Protein AF-A0AB39BWI2-F1 (afdb_monomer_lite)

InterPro domains:
  IPR058676 YuzK [PF26149]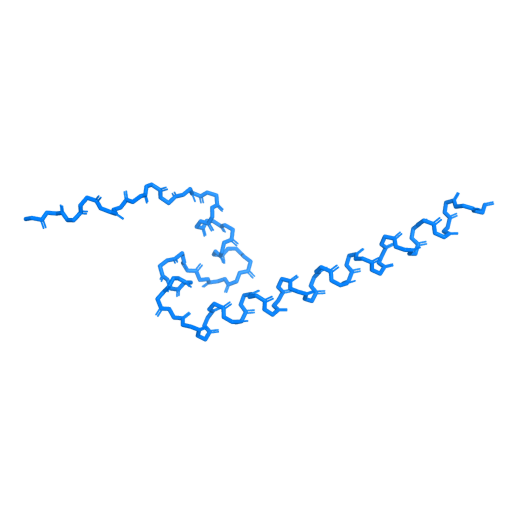 (13-57)

Structure (mmCIF, N/CA/C/O backbone):
data_AF-A0AB39BWI2-F1
#
_entry.id   AF-A0AB39BWI2-F1
#
loop_
_atom_site.group_PDB
_atom_site.id
_atom_site.type_symbol
_atom_site.label_atom_id
_atom_site.label_alt_id
_atom_site.label_comp_id
_atom_site.label_asym_id
_atom_site.label_entity_id
_atom_site.label_seq_id
_atom_site.pdbx_PDB_ins_code
_atom_site.Cartn_x
_atom_site.Cartn_y
_atom_site.Cartn_z
_atom_site.occupancy
_atom_site.B_iso_or_equiv
_atom_site.auth_seq_id
_atom_site.auth_comp_id
_atom_site.auth_asym_id
_atom_site.auth_atom_id
_atom_site.pdbx_PDB_model_num
ATOM 1 N N . MET A 1 1 ? 22.044 15.259 -25.814 1.00 37.91 1 MET A N 1
ATOM 2 C CA . MET A 1 1 ? 21.065 16.059 -25.052 1.00 37.91 1 MET A CA 1
ATOM 3 C C . MET A 1 1 ? 20.429 15.132 -24.031 1.00 37.91 1 MET A C 1
ATOM 5 O O . MET A 1 1 ? 19.503 14.414 -24.372 1.00 37.91 1 MET A O 1
ATOM 9 N N . THR A 1 2 ? 20.997 15.035 -22.832 1.00 39.41 2 THR A N 1
ATOM 10 C CA . THR A 1 2 ? 20.389 14.279 -21.730 1.00 39.41 2 THR A CA 1
ATOM 11 C C . THR A 1 2 ? 19.367 15.188 -21.060 1.00 39.41 2 THR A C 1
ATOM 13 O O . THR A 1 2 ? 19.704 16.288 -20.615 1.00 39.41 2 THR A O 1
ATOM 16 N N . ASN A 1 3 ? 18.099 14.778 -21.088 1.00 46.44 3 ASN A N 1
ATOM 17 C CA . ASN A 1 3 ? 17.009 15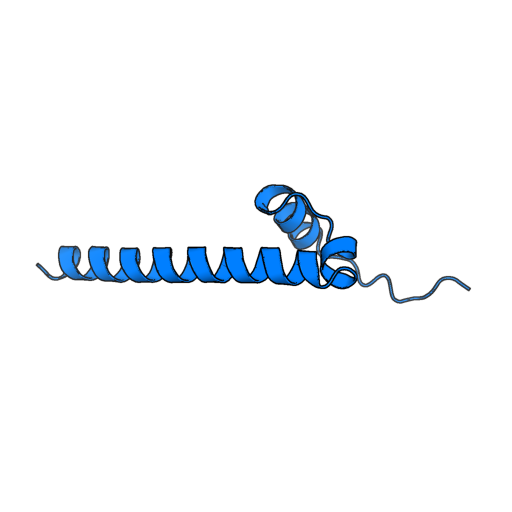.503 -20.447 1.00 46.44 3 ASN A CA 1
ATOM 18 C C . ASN A 1 3 ? 17.309 15.628 -18.949 1.00 46.44 3 ASN A C 1
ATOM 20 O O . ASN A 1 3 ? 17.333 14.633 -18.233 1.00 46.44 3 ASN A O 1
ATOM 24 N N . LYS A 1 4 ? 17.527 16.860 -18.481 1.00 44.66 4 LYS A N 1
ATOM 25 C CA . LYS A 1 4 ? 17.722 17.224 -17.068 1.00 44.66 4 LYS A CA 1
ATOM 26 C C . LYS A 1 4 ? 16.403 17.164 -16.278 1.00 44.66 4 LYS A C 1
ATOM 28 O O . LYS A 1 4 ? 16.032 18.139 -15.641 1.00 44.66 4 LYS A O 1
ATOM 33 N N . ASN A 1 5 ? 15.682 16.051 -16.377 1.00 51.69 5 ASN A N 1
ATOM 34 C CA . ASN A 1 5 ? 14.456 15.777 -15.620 1.00 51.69 5 ASN A CA 1
AT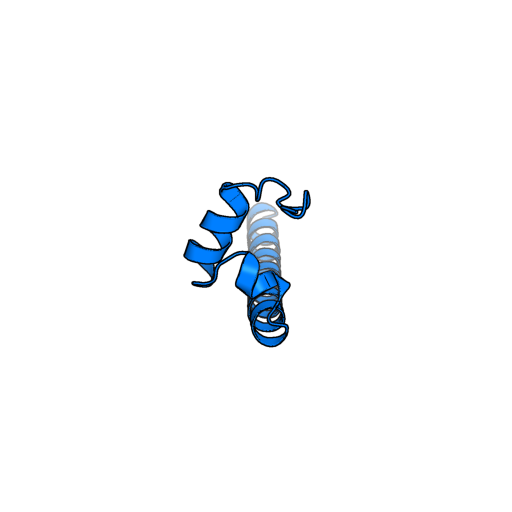OM 35 C C . ASN A 1 5 ? 14.467 14.374 -14.992 1.00 51.69 5 ASN A C 1
ATOM 37 O O . ASN A 1 5 ? 13.425 13.868 -14.590 1.00 51.69 5 ASN A O 1
ATOM 41 N N . GLU A 1 6 ? 15.641 13.759 -14.837 1.00 52.44 6 GLU A N 1
ATOM 42 C CA . GLU A 1 6 ? 15.850 12.796 -13.754 1.00 52.44 6 GLU A CA 1
ATOM 43 C C . GLU A 1 6 ? 15.851 13.598 -12.445 1.00 52.44 6 GLU A C 1
ATOM 45 O O . GLU A 1 6 ? 16.895 13.923 -11.888 1.00 52.44 6 GLU A O 1
ATOM 50 N N . GLN A 1 7 ? 14.666 14.025 -11.993 1.00 57.59 7 GLN A N 1
ATOM 51 C CA . GLN A 1 7 ? 14.492 14.352 -10.582 1.00 57.59 7 GLN A CA 1
ATOM 52 C C . GLN A 1 7 ? 14.962 13.114 -9.828 1.00 57.59 7 GLN A C 1
ATOM 54 O O . GLN A 1 7 ? 14.466 12.029 -10.131 1.00 57.59 7 GLN A O 1
ATOM 59 N N . GLU A 1 8 ? 15.938 13.262 -8.927 1.00 60.03 8 GLU A N 1
ATOM 60 C CA . GLU A 1 8 ? 16.363 12.188 -8.030 1.00 60.03 8 GLU A CA 1
ATOM 61 C C . GLU A 1 8 ? 15.106 11.530 -7.470 1.00 60.03 8 GLU A C 1
ATOM 63 O O . GLU A 1 8 ? 14.389 12.120 -6.660 1.00 60.03 8 GLU A O 1
ATOM 68 N N . ILE A 1 9 ? 14.790 10.337 -7.979 1.00 66.00 9 ILE A N 1
ATOM 69 C CA . ILE A 1 9 ? 13.674 9.559 -7.471 1.00 66.00 9 ILE A CA 1
ATOM 70 C C . ILE A 1 9 ? 14.077 9.269 -6.037 1.00 66.00 9 ILE A C 1
ATOM 72 O O . ILE A 1 9 ? 15.134 8.659 -5.839 1.00 66.00 9 ILE A O 1
ATOM 76 N N . PRO A 1 10 ? 13.295 9.704 -5.033 1.00 80.25 10 PRO A N 1
ATOM 77 C CA . PRO A 1 10 ? 13.609 9.347 -3.668 1.00 80.25 10 PRO A CA 1
ATOM 78 C C . PRO A 1 10 ? 13.684 7.826 -3.632 1.00 80.25 10 PRO A C 1
ATOM 80 O O . PRO A 1 10 ? 12.697 7.156 -3.923 1.00 80.25 10 PRO A O 1
ATOM 83 N N . GLU A 1 11 ? 14.853 7.274 -3.320 1.00 85.75 11 GLU A N 1
ATOM 84 C CA . GLU A 1 11 ? 15.099 5.826 -3.304 1.00 85.75 11 GLU A CA 1
ATOM 85 C C . GLU A 1 11 ? 14.037 5.089 -2.467 1.00 85.75 11 GLU A C 1
ATOM 87 O O . GLU A 1 11 ? 13.647 3.960 -2.752 1.00 85.75 11 GLU A O 1
ATOM 92 N N . ILE A 1 12 ? 13.516 5.787 -1.456 1.00 90.50 12 ILE A N 1
ATOM 93 C CA . ILE A 1 12 ? 12.402 5.387 -0.599 1.00 90.50 12 ILE A CA 1
ATOM 94 C C . ILE A 1 12 ? 11.124 5.109 -1.403 1.00 90.50 12 ILE A C 1
ATOM 96 O O . ILE A 1 12 ? 10.443 4.122 -1.136 1.00 90.50 12 ILE A O 1
ATOM 100 N N . LEU A 1 13 ? 10.787 5.957 -2.376 1.00 89.81 13 LEU A N 1
ATOM 101 C CA . LEU A 1 13 ? 9.594 5.807 -3.207 1.00 89.81 13 LEU A CA 1
ATOM 102 C C . LEU A 1 13 ? 9.726 4.611 -4.154 1.00 89.81 13 LEU A C 1
ATOM 104 O O . LEU A 1 13 ? 8.799 3.809 -4.232 1.00 89.81 13 LEU A O 1
ATOM 108 N N . GLU A 1 14 ? 10.881 4.457 -4.807 1.00 93.56 14 GLU A N 1
ATOM 109 C CA . GLU A 1 14 ? 11.174 3.298 -5.663 1.00 93.56 14 GLU A CA 1
ATOM 110 C C . GLU A 1 14 ? 11.075 1.993 -4.860 1.00 93.56 14 GLU A C 1
ATOM 112 O O . GLU A 1 14 ? 10.330 1.081 -5.216 1.00 93.56 14 GLU A O 1
ATOM 117 N N . LYS A 1 15 ? 11.754 1.933 -3.706 1.00 94.12 15 LYS A N 1
ATOM 118 C CA . LYS A 1 15 ? 11.706 0.776 -2.802 1.00 94.12 15 LYS A CA 1
ATOM 119 C C . LYS A 1 15 ? 10.291 0.488 -2.312 1.00 94.12 15 LYS A C 1
ATOM 121 O O . LYS A 1 15 ? 9.882 -0.669 -2.295 1.00 94.12 15 LYS A O 1
ATOM 126 N N . GLY A 1 16 ? 9.545 1.519 -1.922 1.00 93.69 16 GLY A N 1
ATOM 127 C CA . GLY A 1 16 ? 8.186 1.375 -1.407 1.00 93.69 16 GLY A CA 1
ATOM 128 C C . GLY A 1 16 ? 7.218 0.820 -2.451 1.00 93.69 16 GLY A C 1
ATOM 129 O O . GLY A 1 16 ? 6.455 -0.098 -2.145 1.00 93.69 16 GLY A O 1
ATOM 130 N N . LEU A 1 17 ? 7.278 1.330 -3.685 1.00 94.19 17 LEU A N 1
ATOM 131 C CA . LEU A 1 17 ? 6.458 0.848 -4.798 1.00 94.19 17 LEU A CA 1
ATOM 132 C C . LEU A 1 17 ? 6.822 -0.591 -5.181 1.00 94.19 17 LEU A C 1
ATOM 134 O O . LEU A 1 17 ? 5.925 -1.430 -5.292 1.00 94.19 17 LEU A O 1
ATOM 138 N N . GLN A 1 18 ? 8.115 -0.912 -5.266 1.00 95.31 18 GLN A N 1
ATOM 139 C CA . GLN A 1 18 ? 8.566 -2.264 -5.590 1.00 95.31 18 GLN A CA 1
ATOM 140 C C . GLN A 1 18 ? 8.152 -3.278 -4.515 1.00 95.31 18 GLN A C 1
ATOM 142 O O . GLN A 1 18 ? 7.679 -4.364 -4.840 1.00 95.31 18 GLN A O 1
ATOM 147 N N . GLN A 1 19 ? 8.311 -2.940 -3.232 1.00 95.19 19 GLN A N 1
ATOM 148 C CA . GLN A 1 19 ? 7.986 -3.845 -2.125 1.00 95.19 19 GLN A CA 1
ATOM 149 C C . GLN A 1 19 ? 6.478 -4.038 -1.938 1.00 95.19 19 GLN A C 1
ATOM 151 O O . GLN A 1 19 ? 6.043 -5.146 -1.636 1.00 95.19 19 GLN A O 1
ATOM 156 N N . SER A 1 20 ? 5.687 -2.976 -2.107 1.00 93.31 20 SER A N 1
ATOM 157 C CA . SER A 1 20 ? 4.250 -3.004 -1.791 1.00 93.31 20 SER A CA 1
ATOM 158 C C . SER A 1 20 ? 3.387 -3.405 -2.985 1.00 93.31 20 SER A C 1
ATOM 160 O O . SER A 1 20 ? 2.344 -4.033 -2.813 1.00 93.31 20 SER A O 1
ATOM 162 N N . HIS A 1 21 ? 3.804 -3.033 -4.196 1.00 92.88 21 HIS A N 1
ATOM 163 C CA . HIS A 1 21 ? 2.991 -3.158 -5.406 1.00 92.88 21 HIS A CA 1
ATOM 164 C C . HIS A 1 21 ? 3.723 -3.846 -6.565 1.00 92.88 21 HIS A C 1
ATOM 166 O O . HIS A 1 21 ? 3.102 -4.114 -7.589 1.00 92.88 21 HIS A O 1
ATOM 172 N N . GLY A 1 22 ? 5.013 -4.169 -6.411 1.00 94.94 22 GLY A N 1
ATOM 173 C CA . GLY A 1 22 ? 5.788 -4.897 -7.418 1.00 94.94 22 GLY A CA 1
ATOM 174 C C . GLY A 1 22 ? 6.100 -4.095 -8.680 1.00 94.94 22 GLY A C 1
ATOM 175 O O . GLY A 1 22 ? 6.414 -4.708 -9.696 1.00 94.94 22 GLY A O 1
ATOM 176 N N . ILE A 1 23 ? 5.994 -2.764 -8.622 1.00 94.69 23 ILE A N 1
ATOM 177 C CA . ILE A 1 23 ? 6.218 -1.866 -9.761 1.00 94.69 23 ILE A CA 1
ATOM 178 C C . ILE A 1 23 ? 7.301 -0.835 -9.449 1.00 94.69 23 ILE A C 1
ATOM 180 O O . ILE A 1 23 ? 7.457 -0.413 -8.300 1.00 94.69 23 ILE A O 1
ATOM 184 N N . SER A 1 24 ? 7.986 -0.379 -10.491 1.00 93.81 24 SER A N 1
ATOM 185 C CA . SER A 1 24 ? 8.895 0.764 -10.433 1.00 93.81 24 SER A CA 1
ATOM 186 C C . SER A 1 24 ? 8.138 2.091 -10.364 1.00 93.81 24 SER A C 1
ATOM 188 O O . SER A 1 24 ? 6.965 2.208 -10.745 1.00 93.81 24 SER A O 1
ATOM 190 N N . HIS A 1 25 ? 8.828 3.151 -9.945 1.00 92.00 25 HIS A N 1
ATOM 191 C CA . HIS A 1 25 ? 8.276 4.500 -10.010 1.00 92.00 25 HIS A CA 1
ATOM 192 C C . HIS A 1 25 ? 7.965 4.937 -11.449 1.00 92.00 25 HIS A C 1
ATOM 194 O O . HIS A 1 25 ? 6.987 5.645 -11.687 1.00 92.00 25 HIS A O 1
ATOM 200 N N . GLN A 1 26 ? 8.763 4.500 -12.427 1.00 91.88 26 GLN A N 1
ATOM 201 C CA . GLN A 1 26 ? 8.530 4.834 -13.833 1.00 91.88 26 GLN A CA 1
ATOM 202 C C . GLN A 1 26 ? 7.234 4.213 -14.364 1.00 91.88 26 GLN A C 1
ATOM 204 O O . GLN A 1 26 ? 6.464 4.918 -15.019 1.00 91.88 26 GLN A O 1
ATOM 209 N N . GLU A 1 27 ? 6.958 2.949 -14.036 1.00 92.75 27 GLU A N 1
ATOM 210 C CA . GLU A 1 27 ? 5.686 2.289 -14.365 1.00 92.75 27 GLU A CA 1
ATOM 211 C C . GLU A 1 27 ? 4.514 2.996 -13.686 1.00 92.75 27 GLU A C 1
ATOM 213 O O . GLU A 1 27 ? 3.525 3.314 -14.337 1.00 92.75 27 GLU A O 1
ATOM 218 N N . TYR A 1 28 ? 4.655 3.352 -12.408 1.00 93.31 28 TYR A N 1
ATOM 219 C CA . TYR A 1 28 ? 3.639 4.128 -11.699 1.00 93.31 28 TYR A CA 1
ATOM 220 C C . TYR A 1 28 ? 3.344 5.489 -12.365 1.00 93.31 28 TYR A C 1
ATOM 222 O O . TYR A 1 28 ? 2.208 5.972 -12.348 1.00 93.31 28 TYR A O 1
ATOM 230 N N . LEU A 1 29 ? 4.347 6.152 -12.947 1.00 90.88 29 LEU A N 1
ATOM 231 C CA . LEU A 1 29 ? 4.148 7.433 -13.625 1.00 90.88 29 LEU A CA 1
ATOM 232 C C . LEU A 1 29 ? 3.489 7.294 -14.999 1.00 90.88 29 LEU A C 1
ATOM 234 O O . LEU A 1 29 ? 2.618 8.110 -15.311 1.00 90.88 29 LEU A O 1
ATOM 238 N N . HIS A 1 30 ? 3.896 6.296 -15.783 1.00 94.38 30 HIS A N 1
ATOM 239 C CA . HIS A 1 30 ? 3.579 6.200 -17.211 1.00 94.38 30 HIS A CA 1
ATOM 240 C C . HIS A 1 30 ? 2.464 5.207 -17.552 1.00 94.38 30 HIS A C 1
ATOM 242 O O . HIS A 1 30 ? 1.934 5.267 -18.659 1.00 94.38 30 HIS A O 1
ATOM 248 N N . ASP A 1 31 ? 2.072 4.340 -16.619 1.00 96.19 31 ASP A N 1
ATOM 249 C CA . ASP A 1 31 ? 0.957 3.412 -16.777 1.00 96.19 31 ASP A CA 1
ATOM 250 C C . ASP A 1 31 ? -0.207 3.825 -15.858 1.00 96.19 31 ASP A C 1
ATOM 252 O O . ASP A 1 31 ? -0.133 3.775 -14.624 1.00 96.19 31 ASP A O 1
ATOM 256 N N . LEU A 1 32 ? -1.299 4.282 -16.479 1.00 95.44 32 LEU A N 1
ATOM 257 C CA . LEU A 1 32 ? -2.495 4.732 -15.769 1.00 95.44 32 LEU A CA 1
ATOM 258 C C . LEU A 1 32 ? -3.171 3.589 -15.009 1.00 95.44 32 LEU A C 1
ATOM 260 O O . LEU A 1 32 ? -3.634 3.805 -13.888 1.00 95.44 32 LEU A O 1
ATOM 264 N N . ASP A 1 33 ? -3.219 2.391 -15.586 1.00 97.12 33 ASP A N 1
ATOM 265 C CA . ASP A 1 33 ? -3.878 1.249 -14.962 1.00 97.12 33 ASP A CA 1
ATOM 266 C C . ASP A 1 33 ? -3.101 0.823 -13.715 1.00 97.12 33 ASP A C 1
ATOM 268 O O . ASP A 1 33 ? -3.695 0.641 -12.649 1.00 97.12 33 ASP A O 1
ATOM 272 N N . LYS A 1 34 ? -1.764 0.805 -13.790 1.00 95.00 34 LYS A N 1
ATOM 273 C CA . LYS A 1 34 ? -0.902 0.555 -12.623 1.00 95.00 34 LYS A CA 1
ATOM 274 C C . LYS A 1 34 ? -1.037 1.611 -11.543 1.00 95.00 34 LYS A C 1
ATOM 276 O O . LYS A 1 34 ? -1.145 1.270 -10.364 1.00 95.00 34 LYS A O 1
ATOM 281 N N . LYS A 1 35 ? -1.100 2.890 -11.915 1.00 95.75 35 LYS A N 1
ATOM 282 C CA . LYS A 1 35 ? -1.375 3.961 -10.949 1.00 95.75 35 LYS A CA 1
ATOM 283 C C . LYS A 1 35 ? -2.726 3.759 -10.260 1.00 95.75 35 LYS A C 1
ATOM 285 O O . LYS A 1 35 ? -2.809 3.865 -9.039 1.00 95.75 35 LYS A O 1
ATOM 290 N N . LEU A 1 36 ? -3.774 3.427 -11.015 1.00 97.44 36 LEU A N 1
ATOM 291 C CA . LEU A 1 36 ? -5.103 3.173 -10.458 1.00 97.44 36 LEU A CA 1
ATOM 292 C C . LEU A 1 36 ? -5.129 1.950 -9.531 1.00 97.44 36 LEU A C 1
ATOM 294 O O . LEU A 1 36 ? -5.824 1.983 -8.517 1.00 97.44 36 LEU A O 1
ATOM 298 N N . GLU A 1 37 ? -4.393 0.883 -9.849 1.00 96.75 37 GLU A N 1
ATOM 299 C CA . GLU A 1 37 ? -4.241 -0.290 -8.975 1.00 96.75 37 GLU A CA 1
ATOM 300 C C . GLU A 1 37 ? -3.622 0.092 -7.622 1.00 96.75 37 GLU A C 1
ATOM 302 O O . GLU A 1 37 ? -4.164 -0.271 -6.573 1.00 96.75 37 GLU A O 1
ATOM 307 N N . VAL A 1 38 ? -2.540 0.877 -7.640 1.00 96.19 38 VAL A N 1
ATOM 308 C CA . VAL A 1 38 ? -1.873 1.370 -6.425 1.00 96.19 38 VAL A CA 1
ATOM 309 C C . VAL A 1 38 ? -2.810 2.232 -5.582 1.00 96.19 38 VAL A C 1
ATOM 311 O O . VAL A 1 38 ? -2.957 1.984 -4.386 1.00 96.19 38 VAL A O 1
ATOM 314 N N . GLU A 1 39 ? -3.490 3.211 -6.184 1.00 97.12 39 GLU A N 1
ATOM 315 C CA . GLU A 1 39 ? -4.368 4.120 -5.435 1.00 97.12 39 GLU A CA 1
ATOM 316 C C . GLU A 1 39 ? -5.598 3.409 -4.853 1.00 97.12 39 GLU A C 1
ATOM 318 O O . GLU A 1 39 ? -5.997 3.684 -3.722 1.00 97.12 39 GLU A O 1
ATOM 323 N N . LYS A 1 40 ? -6.159 2.416 -5.557 1.00 97.62 40 LYS A N 1
ATOM 324 C CA . LYS A 1 40 ? -7.229 1.566 -5.005 1.00 97.62 40 LYS A CA 1
ATOM 325 C C . LYS A 1 40 ? -6.757 0.759 -3.794 1.00 97.62 40 LYS A C 1
ATOM 327 O O . LYS A 1 40 ? -7.505 0.619 -2.826 1.00 97.62 40 LYS A O 1
ATOM 332 N N . ALA A 1 41 ? -5.541 0.213 -3.845 1.00 96.31 41 ALA A N 1
ATOM 333 C CA . ALA A 1 41 ? -4.963 -0.514 -2.719 1.00 96.31 41 ALA A CA 1
ATOM 334 C C . ALA A 1 41 ? -4.731 0.415 -1.515 1.00 96.31 41 ALA A C 1
ATOM 336 O O . ALA A 1 41 ? -5.139 0.082 -0.402 1.00 96.31 41 ALA A O 1
ATOM 337 N N . ARG A 1 42 ? -4.178 1.613 -1.753 1.00 96.19 42 ARG A N 1
ATOM 338 C CA . ARG A 1 42 ? -3.968 2.643 -0.721 1.00 96.19 42 ARG A CA 1
ATOM 339 C C . ARG A 1 42 ? -5.267 3.061 -0.040 1.00 96.19 42 ARG A C 1
ATOM 341 O O . ARG A 1 42 ? -5.309 3.136 1.186 1.00 96.19 42 ARG A O 1
ATOM 348 N N . GLU A 1 43 ? -6.330 3.277 -0.810 1.00 98.19 43 GLU A N 1
ATOM 349 C CA . GLU A 1 43 ? -7.642 3.628 -0.261 1.00 98.19 43 GLU A CA 1
ATOM 350 C C . GLU A 1 43 ? -8.203 2.507 0.626 1.00 98.19 43 GLU A C 1
ATOM 352 O O . GLU A 1 43 ? -8.690 2.759 1.729 1.00 98.19 43 GLU A O 1
ATOM 357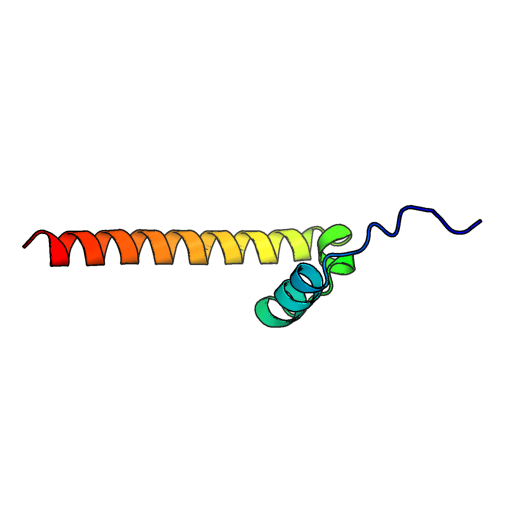 N N . LYS A 1 44 ? -8.085 1.246 0.193 1.00 97.56 44 LYS A N 1
ATOM 358 C CA . LYS A 1 44 ? -8.534 0.092 0.984 1.00 97.56 44 LYS A CA 1
ATOM 359 C C . LYS A 1 44 ? -7.800 -0.005 2.326 1.00 97.56 44 LYS A C 1
ATOM 361 O O . LYS A 1 44 ? -8.438 -0.243 3.354 1.00 97.56 44 LYS A O 1
ATOM 366 N N . ASP A 1 45 ? -6.484 0.182 2.320 1.00 97.19 45 ASP A N 1
ATOM 367 C CA . ASP A 1 45 ? -5.671 0.149 3.538 1.00 97.19 45 ASP A CA 1
ATOM 368 C C . ASP A 1 45 ? -6.004 1.318 4.471 1.00 97.19 45 ASP A C 1
ATOM 370 O O . ASP A 1 45 ? -6.130 1.127 5.683 1.00 97.19 45 ASP A O 1
ATOM 374 N N . TYR A 1 46 ? -6.229 2.512 3.914 1.00 97.94 46 TYR A N 1
ATOM 375 C CA . TYR A 1 46 ? -6.676 3.673 4.677 1.00 97.94 46 TYR A CA 1
ATOM 376 C C . TYR A 1 46 ? -8.009 3.410 5.392 1.00 97.94 46 TYR A C 1
ATOM 378 O O . TYR A 1 46 ? -8.105 3.627 6.603 1.00 97.94 46 TYR A O 1
ATOM 386 N N . GLN A 1 47 ? -9.016 2.882 4.686 1.00 98.38 47 GLN A N 1
ATOM 387 C CA . GLN A 1 47 ? -10.318 2.577 5.292 1.00 98.38 47 GLN A CA 1
ATOM 388 C C . GLN A 1 47 ? -10.206 1.523 6.396 1.00 98.38 47 GLN A C 1
ATOM 390 O O . GLN A 1 47 ? -10.747 1.714 7.485 1.00 98.38 47 GLN A O 1
ATOM 395 N N . LYS A 1 48 ? -9.429 0.456 6.172 1.00 97.94 48 LYS A N 1
ATOM 396 C CA . LYS A 1 48 ? -9.182 -0.574 7.190 1.00 97.94 48 LYS A CA 1
ATOM 397 C C . LYS A 1 48 ? -8.527 0.008 8.446 1.00 97.94 48 LYS A C 1
ATOM 399 O O . LYS A 1 48 ? -8.922 -0.321 9.564 1.00 97.94 48 LYS A O 1
ATOM 404 N N . ASN A 1 49 ? -7.535 0.879 8.277 1.00 97.62 49 ASN A N 1
ATOM 405 C CA . ASN A 1 49 ? -6.855 1.513 9.404 1.00 97.62 49 ASN A CA 1
ATOM 406 C C . ASN A 1 49 ? -7.785 2.459 10.167 1.00 97.62 49 ASN A C 1
ATOM 408 O O . ASN A 1 49 ? -7.753 2.484 11.394 1.00 97.62 49 ASN A O 1
ATOM 412 N N . LYS A 1 50 ? -8.658 3.180 9.460 1.00 97.94 50 LYS A N 1
ATOM 413 C CA . LYS A 1 50 ? -9.668 4.055 10.063 1.00 97.94 50 LYS A CA 1
ATOM 414 C C . LYS A 1 50 ? -10.700 3.278 10.887 1.00 97.94 50 LYS A C 1
ATOM 416 O O . LYS A 1 50 ? -11.099 3.719 11.965 1.00 97.94 50 LYS A O 1
ATOM 421 N N . GLU A 1 51 ? -11.129 2.116 10.402 1.00 97.44 51 GLU A N 1
ATOM 422 C CA . GLU A 1 51 ? -12.000 1.210 11.157 1.00 97.44 51 GLU A CA 1
ATOM 423 C C . GLU A 1 51 ? -11.302 0.691 12.419 1.00 97.44 51 GLU A C 1
ATOM 425 O O . GLU A 1 51 ? -11.865 0.776 13.513 1.00 97.44 51 GLU A O 1
ATOM 430 N N . LEU A 1 52 ? -10.049 0.246 12.293 1.00 97.00 52 LEU A N 1
ATOM 431 C CA . LEU A 1 52 ? -9.243 -0.218 13.421 1.00 97.00 52 LEU A CA 1
ATOM 432 C C . LEU A 1 52 ? -9.030 0.882 14.471 1.00 97.00 52 LEU A C 1
ATOM 434 O O . LEU A 1 52 ? -9.167 0.632 15.667 1.00 97.00 52 LEU A O 1
ATOM 438 N N . GLU A 1 53 ? -8.731 2.107 14.039 1.00 97.06 53 GLU A N 1
ATOM 439 C CA . GLU A 1 53 ? -8.584 3.268 14.920 1.00 97.06 53 GLU A CA 1
ATOM 440 C C . GLU A 1 53 ? -9.868 3.514 15.723 1.00 97.06 53 GLU A C 1
ATOM 442 O O . GLU A 1 53 ? -9.832 3.669 16.947 1.00 97.06 53 GLU A O 1
ATOM 447 N N . LYS A 1 54 ? -11.028 3.474 15.057 1.00 96.12 54 LYS A N 1
ATOM 448 C CA . LYS A 1 54 ? -12.331 3.598 15.717 1.00 96.12 54 LYS A CA 1
ATOM 449 C C . LYS A 1 54 ? -12.552 2.487 16.747 1.00 96.12 54 LYS A C 1
ATOM 451 O O . LYS A 1 54 ? -13.035 2.762 17.846 1.00 96.12 54 LYS A O 1
ATOM 456 N N . GLU A 1 55 ? -12.212 1.242 16.421 1.00 96.06 55 GLU A N 1
ATOM 457 C CA . GLU A 1 55 ? -12.324 0.118 17.356 1.00 96.06 55 GLU A CA 1
ATOM 458 C C . GLU A 1 55 ? -11.428 0.279 18.587 1.00 96.06 55 GLU A C 1
ATOM 460 O O . GLU A 1 55 ? -11.879 0.029 19.707 1.00 96.06 55 GLU A O 1
ATOM 465 N N . LEU A 1 56 ? -10.178 0.702 18.394 1.00 95.88 56 LEU A N 1
ATOM 466 C CA . LEU A 1 56 ? -9.228 0.932 19.482 1.00 95.88 56 LEU A CA 1
ATOM 467 C C . LEU A 1 56 ? -9.703 2.059 20.401 1.00 95.88 56 LEU A C 1
ATOM 469 O O . LEU A 1 56 ? -9.745 1.870 21.616 1.00 95.88 56 LEU A O 1
ATOM 473 N N . ASN A 1 57 ? -10.151 3.179 19.835 1.00 94.75 57 ASN A N 1
ATOM 474 C CA . ASN A 1 57 ? -10.677 4.305 20.607 1.00 94.75 57 ASN A CA 1
ATOM 475 C C . ASN A 1 57 ? -11.910 3.909 21.435 1.00 94.75 57 ASN A C 1
ATOM 477 O O . ASN A 1 57 ? -12.013 4.266 22.609 1.00 94.75 57 ASN A O 1
ATOM 481 N N . ASN A 1 58 ? -12.811 3.095 20.875 1.00 92.50 58 ASN A N 1
ATOM 482 C CA . ASN A 1 58 ? -13.970 2.580 21.610 1.00 92.50 58 ASN A CA 1
ATOM 483 C C . ASN A 1 58 ? -13.588 1.640 22.766 1.00 92.50 58 ASN A C 1
ATOM 485 O O . ASN A 1 58 ? -14.314 1.571 23.757 1.00 92.50 58 ASN A O 1
ATOM 489 N N . LYS A 1 59 ? -12.484 0.892 22.639 1.00 91.25 59 LYS A N 1
ATOM 490 C CA . LYS A 1 59 ? -11.969 0.016 23.704 1.00 91.25 59 LYS A CA 1
ATOM 491 C C . LYS A 1 59 ? -11.240 0.799 24.794 1.00 91.25 59 LYS A C 1
ATOM 493 O O . LYS A 1 59 ? -11.337 0.408 25.947 1.00 91.25 59 LYS A O 1
ATOM 498 N N . LEU A 1 60 ? -10.535 1.873 24.434 1.00 86.81 60 LEU A N 1
ATOM 499 C CA . LEU A 1 60 ? -9.778 2.707 25.374 1.00 86.81 60 LEU A CA 1
ATOM 500 C C . LEU A 1 60 ? -10.671 3.664 26.180 1.00 86.81 60 LEU A C 1
ATOM 502 O O . L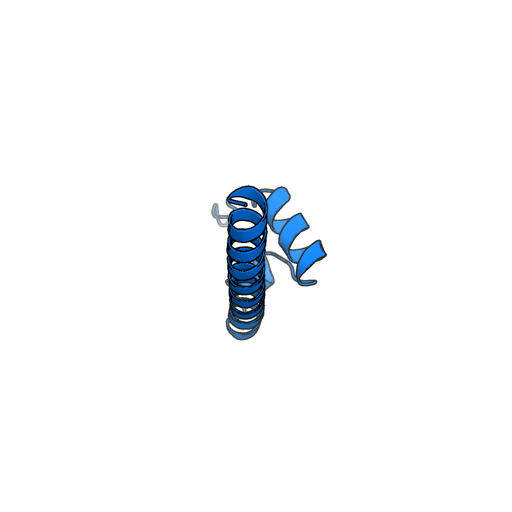EU A 1 60 ? -10.320 4.056 27.284 1.00 86.81 60 LEU A O 1
ATOM 506 N N . SER A 1 61 ? -11.822 4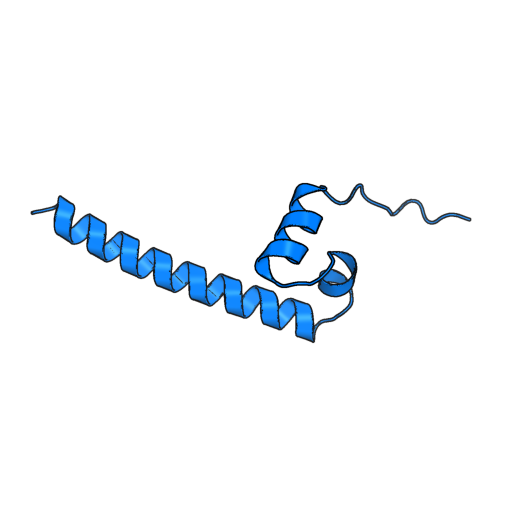.050 25.622 1.00 78.75 61 SER A N 1
ATOM 507 C CA . SER A 1 61 ? -12.803 4.928 26.272 1.00 78.75 61 SER A CA 1
ATOM 508 C C . SER A 1 61 ? -13.746 4.198 27.253 1.00 78.75 61 SER A C 1
ATOM 510 O O . SER A 1 61 ? -14.709 4.810 27.723 1.00 78.75 61 SER A O 1
ATOM 512 N N . ARG A 1 62 ? -13.521 2.908 27.531 1.00 55.28 62 ARG A N 1
ATOM 513 C CA . ARG A 1 62 ? -14.246 2.100 28.527 1.00 55.28 62 ARG A CA 1
ATOM 514 C C . ARG A 1 62 ? -13.342 1.784 29.706 1.00 55.28 62 ARG A C 1
ATOM 516 O O . ARG A 1 62 ? -13.889 1.737 30.827 1.00 55.28 62 ARG A O 1
#

pLDDT: mean 87.29, std 16.64, range [37.91, 98.38]

Radius of gyration: 17.25 Å; chains: 1; bounding box: 35×22×54 Å

Organism: NCBI:txid3237103

Sequence (62 aa):
MTNKNEQEIPEILEKGLQQSHGISHQEYLHDLDKKLEVEKAREKDYQKNKELEKELNNKLSR

Foldseek 3Di:
DPPPPPPPPPVCVQVCCCVPPVDGPVCCVPPPVSVVVVVVVVVVVVVVVVVVVVVVVVVVVD

Secondary structure (DSSP, 8-state):
---TT-----HHHHHHHHHHHS--HHHHHH-HHHHHHHHHHHHHHHHHHHHHHHHHHHHHT-